Protein AF-A0A7S2NNX6-F1 (afdb_monomer_lite)

Sequence (137 aa):
VNVPSSHRTTGVSNTDVVVYVTTESSSSASYVAWAIACFIDDHNRPVAGQINFNLYNMGSSYSDDLIVALHELTHLLGFSSSFYSLYRDPATQKVYAQPTITATERGKSVMKLATPKLLATARYHYGCPSLNGLELE

Structure (mmCIF, N/CA/C/O backbone):
data_AF-A0A7S2NNX6-F1
#
_entry.id   AF-A0A7S2NNX6-F1
#
loop_
_atom_site.group_PDB
_atom_site.id
_atom_site.type_symbol
_atom_site.label_atom_id
_atom_site.label_alt_id
_atom_site.label_comp_id
_atom_site.label_asym_id
_atom_site.label_entity_id
_atom_site.label_seq_id
_atom_site.pdbx_PDB_ins_code
_atom_site.Cartn_x
_atom_site.Cartn_y
_atom_site.Cartn_z
_atom_site.occupancy
_atom_site.B_iso_or_equiv
_atom_site.auth_seq_id
_atom_site.auth_comp_id
_atom_site.auth_asym_id
_atom_site.auth_atom_id
_atom_site.pdbx_PDB_model_num
ATOM 1 N N . VAL A 1 1 ? 6.128 4.333 -18.010 1.00 87.38 1 VAL A N 1
ATOM 2 C CA . VAL A 1 1 ? 6.448 2.885 -17.953 1.00 87.38 1 VAL A CA 1
ATOM 3 C C . VAL A 1 1 ? 6.412 2.292 -19.348 1.00 87.38 1 VAL A C 1
ATOM 5 O O . VAL A 1 1 ? 5.434 2.505 -20.057 1.00 87.38 1 VAL A O 1
ATOM 8 N N . ASN A 1 2 ? 7.442 1.538 -19.732 1.00 92.81 2 ASN A N 1
ATOM 9 C CA . ASN A 1 2 ? 7.423 0.749 -20.964 1.00 92.81 2 ASN A CA 1
ATOM 10 C C . ASN A 1 2 ? 6.780 -0.611 -20.675 1.00 92.81 2 ASN A C 1
ATOM 12 O O . ASN A 1 2 ? 7.392 -1.469 -20.048 1.00 92.81 2 ASN A O 1
ATOM 16 N N . VAL A 1 3 ? 5.529 -0.783 -21.100 1.00 95.62 3 VAL A N 1
ATOM 17 C CA . VAL A 1 3 ? 4.769 -2.028 -20.907 1.00 95.62 3 VAL A CA 1
ATOM 18 C C . VAL A 1 3 ? 4.876 -2.883 -22.178 1.00 95.62 3 VAL A C 1
ATOM 20 O O . VAL A 1 3 ? 4.471 -2.384 -23.234 1.00 95.62 3 VAL A O 1
ATOM 23 N N . PRO A 1 4 ? 5.379 -4.134 -22.107 1.00 96.19 4 PRO A N 1
ATOM 24 C CA . PRO A 1 4 ? 5.457 -5.035 -23.257 1.00 96.19 4 PRO A CA 1
ATOM 25 C C . PRO A 1 4 ? 4.106 -5.223 -23.954 1.00 96.19 4 PRO A C 1
ATOM 27 O O . PRO A 1 4 ? 3.061 -5.262 -23.303 1.00 96.19 4 PRO A O 1
ATOM 30 N N . SER A 1 5 ? 4.120 -5.385 -25.280 1.00 96.75 5 SER A N 1
ATOM 31 C CA . SER A 1 5 ? 2.893 -5.596 -26.061 1.00 96.75 5 SER A CA 1
ATOM 32 C C . SER A 1 5 ? 2.120 -6.834 -25.601 1.00 96.75 5 SER A C 1
ATOM 34 O O . SER A 1 5 ? 0.903 -6.756 -25.468 1.00 96.75 5 SER A O 1
ATOM 36 N N . SER A 1 6 ? 2.813 -7.927 -25.263 1.00 96.75 6 SER A N 1
ATOM 37 C CA . SER A 1 6 ? 2.210 -9.158 -24.732 1.00 96.75 6 SER A CA 1
ATOM 38 C C . SER A 1 6 ? 1.410 -8.928 -23.449 1.00 96.75 6 SER A C 1
ATOM 40 O O . SER A 1 6 ? 0.330 -9.488 -23.303 1.00 96.75 6 SER A O 1
ATOM 42 N N . HIS A 1 7 ? 1.863 -8.047 -22.551 1.00 95.75 7 HIS A N 1
ATOM 43 C CA . HIS A 1 7 ? 1.135 -7.732 -21.315 1.00 95.75 7 HIS A CA 1
ATOM 44 C C . HIS A 1 7 ? -0.173 -6.974 -21.588 1.00 95.75 7 HIS A C 1
ATOM 46 O O . HIS A 1 7 ? -1.078 -7.006 -20.762 1.00 95.75 7 HIS A O 1
ATOM 52 N N . ARG A 1 8 ? -0.278 -6.293 -22.739 1.00 90.94 8 ARG A N 1
ATOM 53 C CA . ARG A 1 8 ? -1.481 -5.557 -23.167 1.00 90.94 8 ARG A CA 1
ATOM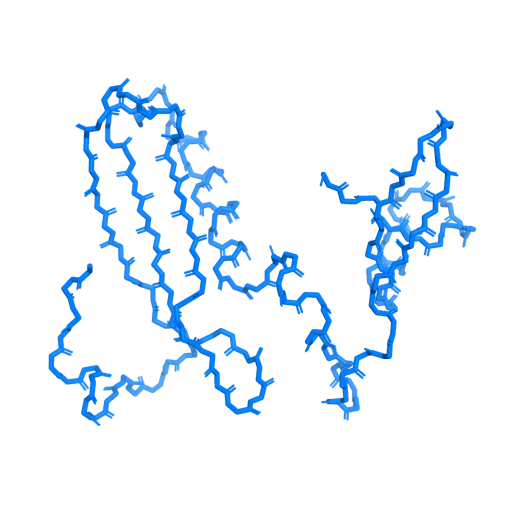 54 C C . ARG A 1 8 ? -2.439 -6.401 -24.006 1.00 90.94 8 ARG A C 1
ATOM 56 O O . ARG A 1 8 ? -3.579 -5.990 -24.186 1.00 90.94 8 ARG A O 1
ATOM 63 N N . THR A 1 9 ? -1.976 -7.519 -24.565 1.00 94.44 9 THR A N 1
ATOM 64 C CA . THR A 1 9 ? -2.768 -8.368 -25.465 1.00 94.44 9 THR A CA 1
ATOM 65 C C . THR A 1 9 ? -3.106 -9.709 -24.829 1.00 94.44 9 THR A C 1
ATOM 67 O O . THR A 1 9 ? -4.262 -9.959 -24.509 1.00 94.44 9 THR A O 1
ATOM 70 N N . THR A 1 10 ? -2.114 -10.576 -24.635 1.00 95.31 10 THR A N 1
ATOM 71 C CA . THR A 1 10 ? -2.300 -11.928 -24.089 1.00 95.31 10 THR A CA 1
ATOM 72 C C . THR A 1 10 ? -2.261 -11.965 -22.564 1.00 95.31 10 THR A C 1
ATOM 74 O O . THR A 1 10 ? -2.733 -12.927 -21.967 1.00 95.31 10 THR A O 1
ATOM 77 N N . GLY A 1 11 ? -1.692 -10.937 -21.932 1.00 93.56 11 GLY A N 1
ATOM 78 C CA . GLY A 1 11 ? -1.453 -10.890 -20.493 1.00 93.56 11 GLY A CA 1
ATOM 79 C C . GLY A 1 11 ? -0.251 -11.736 -20.060 1.00 93.56 11 GLY A C 1
ATOM 80 O O . GLY A 1 11 ? 0.544 -12.193 -20.886 1.00 93.56 11 GLY A O 1
ATOM 81 N N . VAL A 1 12 ? -0.1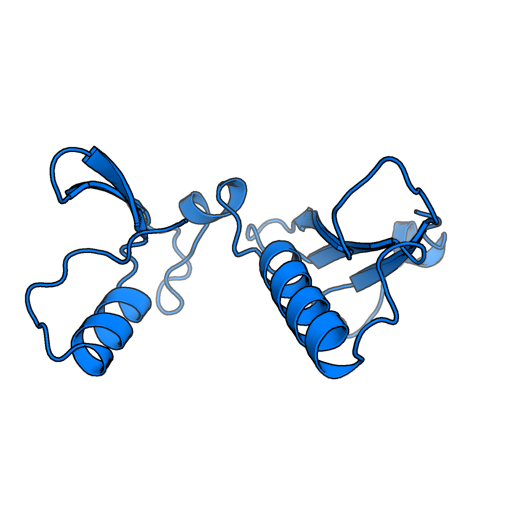16 -11.916 -18.743 1.00 96.19 12 VAL A N 1
ATOM 82 C CA . VAL A 1 12 ? 0.932 -12.726 -18.102 1.00 96.19 12 VAL A CA 1
ATOM 83 C C . VAL A 1 12 ? 0.264 -13.913 -17.406 1.00 96.19 12 VAL A C 1
ATOM 85 O O . VAL A 1 12 ? -0.564 -13.727 -16.519 1.00 96.19 12 VAL A O 1
ATOM 88 N N . SER A 1 13 ? 0.580 -15.140 -17.826 1.00 96.38 13 SER A N 1
ATOM 89 C CA . SER A 1 13 ? -0.019 -16.358 -17.259 1.00 96.38 13 SER A CA 1
ATOM 90 C C . SER A 1 13 ? 0.471 -16.634 -15.834 1.00 96.38 13 SER A C 1
ATOM 92 O O . SER A 1 13 ? 1.622 -16.338 -15.520 1.00 96.38 13 SER A O 1
ATOM 94 N N . ASN A 1 14 ? -0.356 -17.289 -15.008 1.00 96.69 14 ASN A N 1
ATOM 95 C CA . ASN A 1 14 ? -0.010 -17.712 -13.639 1.00 96.69 14 ASN A CA 1
ATOM 96 C C . ASN A 1 14 ? 0.540 -16.568 -12.767 1.00 96.69 14 ASN A C 1
ATOM 98 O O . ASN A 1 14 ? 1.537 -16.740 -12.071 1.00 96.69 14 ASN A O 1
ATOM 102 N N . THR A 1 15 ? -0.061 -15.381 -12.865 1.00 96.88 15 THR A N 1
ATOM 103 C CA . THR A 1 15 ? 0.411 -14.170 -12.186 1.00 96.88 15 THR A CA 1
ATOM 104 C C . THR A 1 15 ? -0.761 -13.436 -11.548 1.00 96.88 15 THR A C 1
ATOM 106 O O . THR A 1 15 ? -1.740 -13.148 -12.232 1.00 96.88 15 THR A O 1
ATOM 109 N N . ASP A 1 16 ? -0.641 -13.105 -10.261 1.00 96.44 16 ASP A N 1
ATOM 110 C CA . ASP A 1 16 ? -1.654 -12.331 -9.532 1.00 96.44 16 ASP A CA 1
ATOM 111 C C . ASP A 1 16 ? -1.445 -10.817 -9.677 1.00 96.44 16 ASP A C 1
ATOM 113 O O . ASP A 1 16 ? -2.406 -10.064 -9.823 1.00 96.44 16 ASP A O 1
ATOM 117 N N . VAL A 1 17 ? -0.183 -10.366 -9.654 1.00 97.56 17 VAL A N 1
ATOM 118 C CA . VAL A 1 17 ? 0.189 -8.947 -9.743 1.00 97.56 17 VAL A CA 1
ATOM 119 C C . VAL A 1 17 ? 1.434 -8.771 -10.608 1.00 97.56 17 VAL A C 1
ATOM 121 O O . VAL A 1 17 ? 2.459 -9.409 -10.375 1.00 97.56 17 VAL A O 1
ATOM 124 N N . VAL A 1 18 ? 1.374 -7.858 -11.579 1.00 98.06 18 VAL A N 1
ATOM 125 C CA . VAL A 1 18 ? 2.539 -7.426 -12.367 1.00 98.06 18 VAL A CA 1
ATOM 126 C C . VAL A 1 18 ? 3.081 -6.110 -11.812 1.00 98.06 18 VAL A C 1
ATOM 128 O O . VAL A 1 18 ? 2.406 -5.082 -11.857 1.00 98.06 18 VAL A O 1
ATOM 131 N N . VAL A 1 19 ? 4.324 -6.119 -11.330 1.00 98.25 19 VAL A N 1
ATOM 132 C CA . VAL A 1 19 ? 5.005 -4.915 -10.834 1.00 98.25 19 VAL A CA 1
ATOM 133 C C . VAL A 1 19 ? 5.981 -4.401 -11.888 1.00 98.25 19 VAL A C 1
ATOM 135 O O . VAL A 1 19 ? 6.966 -5.061 -12.218 1.00 98.25 19 VAL A O 1
ATOM 138 N N . TYR A 1 20 ? 5.725 -3.204 -12.410 1.00 98.25 20 TYR A N 1
ATOM 139 C CA . TYR A 1 20 ? 6.644 -2.510 -13.303 1.00 98.25 20 TYR A CA 1
ATOM 140 C C . TYR A 1 20 ? 7.627 -1.673 -12.495 1.00 98.25 20 TYR A C 1
ATOM 142 O O . TYR A 1 20 ? 7.242 -0.713 -11.828 1.00 98.25 20 TYR A O 1
ATOM 150 N N . VAL A 1 21 ? 8.907 -2.014 -12.590 1.00 97.88 21 VAL A N 1
ATOM 151 C CA . VAL A 1 21 ? 9.978 -1.270 -11.929 1.00 97.88 21 VAL A CA 1
ATOM 152 C C . VAL A 1 21 ? 10.508 -0.203 -12.877 1.00 97.88 21 VAL A C 1
ATOM 154 O O . VAL A 1 21 ? 10.772 -0.458 -14.052 1.00 97.88 21 VAL A O 1
ATOM 157 N N . THR A 1 22 ? 10.661 1.008 -12.363 1.00 97.75 22 THR A N 1
ATOM 158 C CA . THR A 1 22 ? 11.267 2.131 -13.078 1.00 97.75 22 THR A CA 1
ATOM 159 C C . THR A 1 22 ? 12.254 2.844 -12.175 1.00 97.75 22 THR A C 1
ATOM 161 O O . THR A 1 22 ? 12.206 2.698 -10.956 1.00 97.75 22 THR A O 1
ATOM 164 N N . THR A 1 23 ? 13.140 3.622 -12.776 1.00 96.62 23 THR A N 1
ATOM 165 C CA . THR A 1 23 ? 14.081 4.456 -12.043 1.00 96.62 23 THR A CA 1
ATOM 166 C C . THR A 1 23 ? 14.055 5.869 -12.593 1.00 96.62 23 THR A C 1
ATOM 168 O O . THR A 1 23 ? 13.726 6.102 -13.759 1.00 96.62 23 THR A O 1
ATOM 171 N N . GLU A 1 24 ? 14.411 6.812 -11.743 1.00 96.06 24 GLU A N 1
ATOM 172 C CA . GLU A 1 24 ? 14.786 8.165 -12.117 1.00 96.06 24 GLU A CA 1
ATOM 173 C C . GLU A 1 24 ? 15.990 8.604 -11.280 1.00 96.06 24 GLU A C 1
ATOM 175 O O . GLU A 1 24 ? 16.438 7.883 -10.393 1.00 96.06 24 GLU A O 1
ATOM 180 N N . SER A 1 25 ? 16.548 9.772 -11.573 1.00 96.31 25 SER A N 1
ATOM 181 C CA . SER A 1 25 ? 17.644 10.342 -10.790 1.00 96.31 25 SER A CA 1
ATOM 182 C C . SER A 1 25 ? 17.444 11.845 -10.712 1.00 96.31 25 SER A C 1
ATOM 184 O O . SER A 1 25 ? 18.000 12.595 -11.515 1.00 96.31 25 SER A O 1
ATOM 186 N N . SER A 1 26 ? 16.599 12.274 -9.777 1.00 95.00 26 SER A N 1
ATOM 187 C CA . SER A 1 26 ? 16.227 13.676 -9.608 1.00 95.00 26 SER A CA 1
ATOM 188 C C . SER A 1 26 ? 16.618 14.182 -8.227 1.00 95.00 26 SER A C 1
ATOM 190 O O . SER A 1 26 ? 16.133 13.681 -7.216 1.00 95.00 26 SER A O 1
ATOM 192 N N . SER A 1 27 ? 17.439 15.229 -8.185 1.00 94.94 27 SER A N 1
ATOM 193 C CA . SER A 1 27 ? 17.789 15.921 -6.942 1.00 94.94 27 SER A CA 1
ATOM 194 C C . SER A 1 27 ? 16.689 16.851 -6.426 1.00 94.94 27 SER A C 1
ATOM 196 O O . SER A 1 27 ? 16.790 17.350 -5.308 1.00 94.94 27 SER A O 1
ATOM 198 N N . SER A 1 28 ? 15.641 17.107 -7.219 1.00 94.81 28 SER A N 1
ATOM 199 C CA . SER A 1 28 ? 14.530 17.977 -6.817 1.00 94.81 28 SER A CA 1
ATOM 200 C C . SER A 1 28 ? 13.456 17.252 -6.004 1.00 94.81 28 SER A C 1
ATOM 202 O O . SER A 1 28 ? 12.614 17.906 -5.394 1.00 94.81 28 SER A O 1
ATOM 204 N N . ALA A 1 29 ? 13.445 15.920 -6.025 1.00 93.19 29 ALA A N 1
ATOM 205 C CA . ALA A 1 29 ? 12.538 15.094 -5.240 1.00 93.19 29 ALA A CA 1
ATOM 206 C C . ALA A 1 29 ? 13.256 14.577 -3.989 1.00 93.19 29 ALA A C 1
ATOM 208 O O . ALA A 1 29 ? 14.427 14.220 -4.062 1.00 93.19 29 ALA A O 1
ATOM 209 N N . SER A 1 30 ? 12.553 14.501 -2.857 1.00 92.94 30 SER A N 1
ATOM 210 C CA . SER A 1 30 ? 13.103 14.004 -1.586 1.00 92.94 30 SER A CA 1
ATOM 211 C C . SER A 1 30 ? 12.772 12.539 -1.290 1.00 92.94 30 SER A C 1
ATOM 213 O O . SER A 1 30 ? 13.296 11.988 -0.327 1.00 92.94 30 SER A O 1
ATOM 215 N N . TYR A 1 31 ? 11.896 11.901 -2.073 1.00 94.12 31 TYR A N 1
ATOM 216 C CA . TYR A 1 31 ? 11.553 10.492 -1.876 1.00 94.12 31 TYR A CA 1
ATOM 217 C C . TYR A 1 31 ? 12.655 9.566 -2.397 1.00 94.12 31 TYR A C 1
ATOM 219 O O . TYR A 1 31 ? 13.335 9.871 -3.380 1.00 94.12 31 TYR A O 1
ATOM 227 N N . VAL A 1 32 ? 12.785 8.407 -1.756 1.00 96.19 32 VAL A N 1
ATOM 228 C CA . VAL A 1 32 ? 13.631 7.294 -2.215 1.00 96.19 32 VAL A CA 1
ATOM 229 C C . VAL A 1 32 ? 12.889 6.460 -3.260 1.00 96.19 32 VAL A C 1
ATOM 231 O O . VAL A 1 32 ? 13.459 6.096 -4.287 1.00 96.19 32 VAL A O 1
ATOM 234 N N . ALA A 1 33 ? 11.599 6.210 -3.040 1.00 97.19 33 ALA A N 1
ATOM 235 C CA . ALA A 1 33 ? 10.733 5.518 -3.979 1.00 97.19 33 ALA A CA 1
ATOM 236 C C . ALA A 1 33 ? 9.283 5.991 -3.837 1.00 97.19 33 ALA A C 1
ATOM 238 O O . ALA A 1 33 ? 8.929 6.637 -2.854 1.00 97.19 33 ALA A O 1
ATOM 239 N N . TRP A 1 34 ? 8.460 5.648 -4.821 1.00 97.19 34 TRP A N 1
ATOM 240 C CA . TRP A 1 34 ? 7.003 5.675 -4.720 1.00 97.19 34 TRP A CA 1
ATOM 241 C C . TRP A 1 34 ? 6.426 4.471 -5.454 1.00 97.19 34 TRP A C 1
ATOM 243 O O . TRP A 1 34 ? 7.009 4.003 -6.440 1.00 97.19 34 TRP A O 1
ATOM 253 N N . ALA A 1 35 ? 5.262 3.983 -5.030 1.00 97.88 35 ALA A N 1
ATOM 254 C CA . ALA A 1 35 ? 4.527 3.007 -5.823 1.00 97.88 35 ALA A CA 1
ATOM 255 C C . ALA A 1 35 ? 3.013 3.210 -5.813 1.00 97.88 35 ALA A C 1
ATOM 257 O O . ALA A 1 35 ? 2.421 3.784 -4.903 1.00 97.88 35 ALA A O 1
ATOM 258 N N . ILE A 1 36 ? 2.378 2.724 -6.877 1.00 97.25 36 ILE A N 1
ATOM 259 C CA . ILE A 1 36 ? 0.942 2.872 -7.092 1.00 97.25 36 ILE A CA 1
ATOM 260 C C . ILE A 1 36 ? 0.372 1.657 -7.821 1.00 97.25 36 ILE A C 1
ATOM 262 O O . ILE A 1 36 ? 1.008 1.081 -8.708 1.00 97.25 36 ILE A O 1
ATOM 266 N N . ALA A 1 37 ? -0.862 1.293 -7.480 1.00 97.81 37 ALA A N 1
ATOM 267 C CA . ALA A 1 37 ? -1.673 0.403 -8.299 1.00 97.81 37 ALA A CA 1
ATOM 268 C C . ALA A 1 37 ? -2.099 1.130 -9.587 1.00 97.81 37 ALA A C 1
ATOM 270 O O . ALA A 1 37 ? -2.703 2.199 -9.539 1.00 97.81 37 ALA A O 1
ATOM 271 N N . CYS A 1 38 ? -1.804 0.548 -10.746 1.00 95.62 38 CYS A N 1
ATOM 272 C CA . CYS A 1 38 ? -2.128 1.123 -12.054 1.00 95.62 38 CYS A CA 1
ATOM 273 C C . CYS A 1 38 ? -3.346 0.464 -12.706 1.00 95.62 38 CYS A C 1
ATOM 275 O O . CYS A 1 38 ? -4.004 1.084 -13.538 1.00 95.62 38 CYS A O 1
ATOM 277 N N . PHE A 1 39 ? -3.621 -0.798 -12.374 1.00 95.31 39 PHE A N 1
ATOM 278 C CA . PHE A 1 39 ? -4.736 -1.550 -12.930 1.00 95.31 39 PHE A CA 1
ATOM 279 C C . PHE A 1 39 ? -5.376 -2.410 -11.847 1.00 95.31 39 PHE A C 1
ATOM 281 O O . PHE A 1 39 ? -4.681 -3.104 -11.097 1.00 95.31 39 PHE A O 1
ATOM 288 N N . ILE A 1 40 ? -6.701 -2.349 -11.787 1.00 95.94 40 ILE A N 1
ATOM 289 C CA . ILE A 1 40 ? -7.533 -3.116 -10.866 1.00 95.94 40 ILE A CA 1
ATOM 290 C C . ILE A 1 40 ? -8.443 -4.033 -11.673 1.00 95.94 40 ILE A C 1
ATOM 292 O O . ILE A 1 40 ? -8.865 -3.672 -12.772 1.00 95.94 40 ILE A O 1
ATOM 296 N N . ASP A 1 41 ? -8.727 -5.215 -11.142 1.00 94.56 41 ASP A N 1
ATOM 297 C CA . ASP A 1 41 ? -9.688 -6.124 -11.758 1.00 94.56 41 ASP A CA 1
ATOM 298 C C . ASP A 1 41 ? -11.144 -5.779 -11.392 1.00 94.56 41 ASP A C 1
ATOM 300 O O . ASP A 1 41 ? -11.440 -4.850 -10.636 1.00 94.56 41 ASP A O 1
ATOM 304 N N . ASP A 1 42 ? -12.071 -6.569 -11.925 1.00 93.94 42 ASP A N 1
ATOM 305 C CA . ASP A 1 42 ? -13.512 -6.516 -11.657 1.00 93.94 42 ASP A CA 1
ATOM 306 C C . ASP A 1 42 ? -13.890 -6.833 -10.195 1.00 93.94 42 ASP A C 1
ATOM 308 O O . ASP A 1 42 ? -15.017 -6.578 -9.763 1.00 93.94 42 ASP A O 1
ATOM 312 N N . HIS A 1 43 ? -12.939 -7.326 -9.402 1.00 92.38 43 HIS A N 1
ATOM 313 C CA . HIS A 1 43 ? -13.081 -7.599 -7.978 1.00 92.38 43 HIS A CA 1
ATOM 314 C C . HIS A 1 43 ? -12.421 -6.523 -7.098 1.00 92.38 43 HIS A C 1
ATOM 316 O O . HIS A 1 43 ? -12.411 -6.673 -5.872 1.00 92.38 43 HIS A O 1
ATOM 322 N N . ASN A 1 44 ? -11.980 -5.396 -7.671 1.00 94.31 44 ASN A N 1
ATOM 323 C CA . ASN A 1 44 ? -11.267 -4.299 -7.001 1.00 94.31 44 ASN A CA 1
ATOM 324 C C . ASN A 1 44 ? -9.889 -4.687 -6.437 1.00 94.31 44 ASN A C 1
ATOM 326 O O . ASN A 1 44 ? -9.422 -4.084 -5.468 1.00 94.31 44 ASN A O 1
ATOM 330 N N . ARG A 1 45 ? -9.236 -5.700 -7.006 1.00 95.12 45 ARG A N 1
ATOM 331 C CA . ARG A 1 45 ? -7.893 -6.122 -6.596 1.00 95.12 45 ARG A CA 1
ATOM 332 C C . ARG A 1 45 ? -6.859 -5.449 -7.497 1.00 95.12 45 ARG A C 1
ATOM 334 O O . ARG A 1 45 ? -7.023 -5.499 -8.716 1.00 95.12 45 ARG A O 1
ATOM 341 N N . PRO A 1 46 ? -5.794 -4.838 -6.952 1.00 97.50 46 PRO A N 1
ATOM 342 C CA . PRO A 1 46 ? -4.644 -4.444 -7.758 1.00 97.50 46 PRO A CA 1
ATOM 343 C C . PRO A 1 46 ? -4.046 -5.667 -8.457 1.00 97.50 46 PRO A C 1
ATOM 345 O O . PRO A 1 46 ? -3.683 -6.633 -7.793 1.00 97.50 46 PRO A O 1
ATOM 348 N N . VAL A 1 47 ? -3.938 -5.619 -9.784 1.00 97.31 47 VAL A N 1
ATOM 349 C CA . VAL A 1 47 ? -3.327 -6.694 -10.598 1.00 97.31 47 VAL A CA 1
ATOM 350 C C . VAL A 1 47 ? -2.151 -6.197 -11.436 1.00 97.31 47 VAL A C 1
ATOM 352 O O . VAL A 1 47 ? -1.375 -6.984 -11.975 1.00 97.31 47 VAL A O 1
ATOM 355 N N . ALA A 1 48 ? -1.966 -4.881 -11.530 1.00 97.56 48 ALA A N 1
ATOM 356 C CA . ALA A 1 48 ? -0.722 -4.307 -12.012 1.00 97.56 48 ALA A CA 1
ATOM 357 C C . ALA A 1 48 ? -0.440 -2.968 -11.340 1.00 97.56 48 ALA A C 1
ATOM 359 O O . ALA A 1 48 ? -1.356 -2.192 -11.063 1.00 97.56 48 ALA A O 1
ATOM 360 N N . GLY A 1 49 ? 0.835 -2.664 -11.139 1.00 97.62 49 GLY A N 1
ATOM 361 C CA . GLY A 1 49 ? 1.264 -1.395 -10.572 1.00 97.62 49 GLY A CA 1
ATOM 362 C C . GLY A 1 49 ? 2.687 -1.036 -10.953 1.00 97.62 49 GLY A C 1
ATOM 363 O O . GLY A 1 49 ? 3.398 -1.821 -11.580 1.00 97.62 49 GLY A O 1
ATOM 364 N N . GLN A 1 50 ? 3.092 0.167 -10.578 1.00 98.12 50 GLN A N 1
ATOM 365 C CA . GLN A 1 50 ? 4.435 0.673 -10.803 1.00 98.12 50 GLN A CA 1
ATOM 366 C C . GLN A 1 50 ? 5.088 0.985 -9.468 1.00 98.12 50 GLN A C 1
ATOM 368 O O . GLN A 1 50 ? 4.464 1.623 -8.626 1.00 98.12 50 GLN A O 1
ATOM 373 N N . ILE A 1 51 ? 6.352 0.600 -9.330 1.00 98.31 51 ILE A N 1
ATOM 374 C CA . ILE A 1 51 ? 7.271 1.174 -8.351 1.00 98.31 51 ILE A CA 1
ATOM 375 C C . ILE A 1 51 ? 8.354 1.953 -9.100 1.00 98.31 51 ILE A C 1
ATOM 377 O O . ILE A 1 51 ? 8.886 1.503 -10.123 1.00 98.31 51 ILE A O 1
ATOM 381 N N . ASN A 1 52 ? 8.650 3.155 -8.628 1.00 97.94 52 ASN A N 1
ATOM 382 C CA . ASN A 1 52 ? 9.726 3.983 -9.140 1.00 97.94 52 ASN A CA 1
ATOM 383 C C . ASN A 1 52 ? 10.734 4.262 -8.033 1.00 97.94 52 ASN A C 1
ATOM 385 O O . ASN A 1 52 ? 10.347 4.571 -6.911 1.00 97.94 52 ASN A O 1
ATOM 389 N N . PHE A 1 53 ? 12.011 4.162 -8.379 1.00 97.56 53 PHE A N 1
ATOM 390 C CA . PHE A 1 53 ? 13.124 4.432 -7.485 1.00 97.56 53 PHE A CA 1
ATOM 391 C C . PHE A 1 53 ? 13.888 5.675 -7.931 1.00 97.56 53 PHE A C 1
ATOM 393 O O . PHE A 1 53 ? 14.349 5.743 -9.074 1.00 97.56 53 PHE A O 1
ATOM 400 N N . ASN A 1 54 ? 14.088 6.623 -7.019 1.00 97.25 54 ASN A N 1
ATOM 401 C CA . ASN A 1 54 ? 14.946 7.772 -7.252 1.00 97.25 54 ASN A CA 1
ATOM 402 C C . ASN A 1 54 ? 16.383 7.446 -6.836 1.00 97.25 54 ASN A C 1
ATOM 404 O O . ASN A 1 54 ? 16.756 7.540 -5.667 1.00 97.25 54 ASN A O 1
ATOM 408 N N . LEU A 1 55 ? 17.210 7.114 -7.825 1.00 95.88 55 LEU A N 1
ATOM 409 C CA . LEU A 1 55 ? 18.603 6.718 -7.640 1.00 95.88 55 LEU A CA 1
ATOM 410 C C . LEU A 1 55 ? 19.471 7.822 -7.020 1.00 95.88 55 LEU A C 1
ATOM 412 O O . LEU A 1 55 ? 20.525 7.509 -6.480 1.00 95.88 55 LEU A O 1
ATOM 416 N N . TYR A 1 56 ? 19.042 9.089 -7.079 1.00 96.19 56 TYR A N 1
ATOM 417 C CA . TYR A 1 56 ? 19.747 10.189 -6.416 1.00 96.19 56 TYR A CA 1
ATOM 418 C C . TYR A 1 56 ? 19.656 10.095 -4.883 1.00 96.19 56 TYR A C 1
ATOM 420 O O . TYR A 1 56 ? 20.610 10.450 -4.197 1.00 96.19 56 TYR A O 1
ATOM 428 N N . ASN A 1 57 ? 18.527 9.612 -4.351 1.00 95.06 57 ASN A N 1
ATOM 429 C CA . ASN A 1 57 ? 18.284 9.500 -2.907 1.00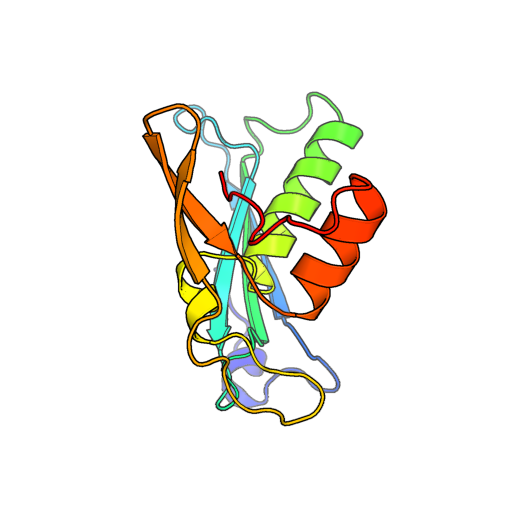 95.06 57 ASN A CA 1
ATOM 430 C C . ASN A 1 57 ? 18.541 8.089 -2.350 1.00 95.06 57 ASN A C 1
ATOM 432 O O . ASN A 1 57 ? 18.559 7.917 -1.134 1.00 95.06 57 ASN A O 1
ATOM 436 N N . MET A 1 58 ? 18.721 7.090 -3.219 1.00 92.00 58 MET A N 1
ATOM 437 C CA . MET A 1 58 ? 19.084 5.722 -2.836 1.00 92.00 58 MET A CA 1
ATOM 438 C C . MET A 1 58 ? 20.574 5.580 -2.506 1.00 92.00 58 MET A C 1
ATOM 440 O O . MET A 1 58 ? 21.409 6.383 -2.922 1.00 92.00 58 MET A O 1
ATOM 444 N N . GLY A 1 59 ? 20.929 4.489 -1.828 1.00 86.81 59 GLY A N 1
ATOM 445 C CA . GLY A 1 59 ? 22.318 4.067 -1.641 1.00 86.81 59 GLY A CA 1
ATOM 446 C C . GLY A 1 59 ? 22.969 4.555 -0.349 1.00 86.81 59 GLY A C 1
ATOM 447 O O . GLY A 1 59 ? 24.145 4.269 -0.123 1.00 86.81 59 GLY A O 1
ATOM 448 N N . SER A 1 60 ? 22.222 5.238 0.521 1.00 85.12 60 SER A N 1
ATOM 449 C CA . SER A 1 60 ? 22.670 5.568 1.879 1.00 85.12 60 SER A CA 1
ATOM 450 C C . SER A 1 60 ? 22.775 4.316 2.762 1.00 85.12 60 SER A C 1
ATOM 452 O O . SER A 1 60 ? 23.716 4.188 3.545 1.00 85.12 60 SER A O 1
ATOM 454 N N . SER A 1 61 ? 21.842 3.370 2.607 1.00 94.88 61 SER A N 1
ATOM 455 C CA . SER A 1 61 ? 21.788 2.097 3.328 1.00 94.88 61 SER A CA 1
ATOM 456 C C . SER A 1 61 ? 20.868 1.120 2.597 1.00 94.88 61 SER A C 1
ATOM 458 O O . SER A 1 61 ? 19.699 1.417 2.363 1.00 94.88 61 SER A O 1
ATOM 460 N N . TYR A 1 62 ? 21.365 -0.085 2.291 1.00 93.94 62 TYR A N 1
ATOM 461 C CA . TYR A 1 62 ? 20.546 -1.133 1.666 1.00 93.94 62 TYR A CA 1
ATOM 462 C C . TYR A 1 62 ? 19.314 -1.487 2.510 1.00 93.94 62 TYR A C 1
ATOM 464 O O . TYR A 1 62 ? 18.237 -1.716 1.969 1.00 93.94 62 TYR A O 1
ATOM 472 N N . SER A 1 63 ? 19.469 -1.539 3.836 1.00 96.50 63 SER A N 1
ATOM 473 C CA . SER A 1 63 ? 18.374 -1.883 4.746 1.00 96.50 63 SER A CA 1
ATOM 474 C C . SER A 1 63 ? 17.269 -0.830 4.723 1.00 96.50 63 SER A C 1
ATOM 476 O O . SER A 1 63 ? 16.093 -1.189 4.742 1.00 96.50 63 SER A O 1
ATOM 478 N N . ASP A 1 64 ? 17.640 0.448 4.639 1.00 95.00 64 ASP A N 1
ATOM 479 C CA . ASP A 1 64 ? 16.677 1.550 4.618 1.00 95.00 64 ASP A CA 1
ATOM 480 C C . ASP A 1 64 ? 15.953 1.593 3.267 1.00 95.00 64 ASP A C 1
ATOM 482 O O . ASP A 1 64 ? 14.722 1.622 3.229 1.00 95.00 64 ASP A O 1
ATOM 486 N N . ASP A 1 65 ? 16.697 1.466 2.162 1.00 95.19 65 ASP A N 1
ATOM 487 C CA . ASP A 1 65 ? 16.137 1.374 0.810 1.00 95.19 65 ASP A CA 1
ATOM 488 C C . ASP A 1 65 ? 15.174 0.179 0.672 1.00 95.19 65 ASP A C 1
ATOM 490 O O . ASP A 1 65 ? 14.110 0.295 0.058 1.00 95.19 65 ASP A O 1
ATOM 494 N N . LEU A 1 66 ? 15.508 -0.971 1.274 1.00 95.88 66 LEU A N 1
ATOM 495 C CA . LEU A 1 66 ? 14.652 -2.158 1.283 1.00 95.88 66 LEU A CA 1
ATOM 496 C C . LEU A 1 66 ? 13.352 -1.922 2.063 1.00 95.88 66 LEU A C 1
ATOM 498 O O . LEU A 1 66 ? 12.283 -2.315 1.595 1.00 95.88 66 LEU A O 1
ATOM 502 N N . ILE A 1 67 ? 13.423 -1.290 3.238 1.00 96.50 67 ILE A N 1
ATOM 503 C CA . ILE A 1 67 ? 12.233 -0.971 4.040 1.00 96.50 67 ILE A CA 1
ATOM 504 C C . ILE A 1 67 ? 11.318 -0.012 3.275 1.00 96.50 67 ILE A C 1
ATOM 506 O O . ILE A 1 67 ? 10.108 -0.245 3.232 1.00 96.50 67 ILE A O 1
ATOM 510 N N . VAL A 1 68 ? 11.877 1.011 2.620 1.00 96.19 68 VAL A N 1
ATOM 511 C CA . VAL A 1 68 ? 11.091 1.926 1.781 1.00 96.19 68 VAL A CA 1
ATOM 512 C C . VAL A 1 68 ? 10.468 1.180 0.601 1.00 96.19 68 VAL A C 1
ATOM 514 O O . VAL A 1 68 ? 9.273 1.316 0.361 1.00 96.19 68 VAL A O 1
ATOM 517 N N . ALA A 1 69 ? 11.215 0.323 -0.099 1.00 96.62 69 ALA A N 1
ATOM 518 C CA . ALA A 1 69 ? 10.662 -0.466 -1.200 1.00 96.62 69 ALA A CA 1
ATOM 519 C C . ALA A 1 69 ? 9.468 -1.334 -0.758 1.00 96.62 69 ALA A C 1
ATOM 521 O O . ALA A 1 69 ? 8.463 -1.412 -1.463 1.00 96.62 69 ALA A O 1
ATOM 522 N N . LEU A 1 70 ? 9.558 -1.970 0.416 1.00 97.38 70 LEU A N 1
ATOM 523 C CA . LEU A 1 70 ? 8.469 -2.766 0.991 1.00 97.38 70 LEU A CA 1
ATOM 524 C C . LEU A 1 70 ? 7.262 -1.903 1.386 1.00 97.38 70 LEU A C 1
ATOM 526 O O . LEU A 1 70 ? 6.120 -2.313 1.159 1.00 97.38 70 LEU A O 1
ATOM 530 N N . HIS A 1 71 ? 7.503 -0.717 1.947 1.00 96.62 71 HIS A N 1
ATOM 531 C CA . HIS A 1 71 ? 6.459 0.262 2.250 1.00 96.62 71 HIS A CA 1
ATOM 532 C C . HIS A 1 71 ? 5.699 0.660 0.978 1.00 96.62 71 HIS A C 1
ATOM 534 O O . HIS A 1 71 ? 4.481 0.502 0.905 1.00 96.62 71 HIS A O 1
ATOM 540 N N . GLU A 1 72 ? 6.421 1.053 -0.070 1.00 97.69 72 GLU A N 1
ATOM 541 C CA . GLU A 1 72 ? 5.817 1.454 -1.339 1.00 97.69 72 GLU A CA 1
ATOM 542 C C . GLU A 1 72 ? 5.071 0.294 -2.010 1.00 97.69 72 GLU A C 1
ATOM 544 O O . GLU A 1 72 ? 3.917 0.433 -2.419 1.00 97.69 72 GLU A O 1
ATOM 549 N N . LEU A 1 73 ? 5.654 -0.909 -2.050 1.00 97.75 73 LEU A N 1
ATOM 550 C CA . LEU A 1 73 ? 4.949 -2.088 -2.566 1.00 97.75 73 LEU A CA 1
ATOM 551 C C . LEU A 1 73 ? 3.645 -2.368 -1.807 1.00 97.75 73 LEU A C 1
ATOM 553 O O . LEU A 1 73 ? 2.683 -2.841 -2.408 1.00 97.75 73 LEU A O 1
ATOM 557 N N . THR A 1 74 ? 3.567 -2.036 -0.519 1.00 97.19 74 THR A N 1
ATOM 558 C CA . THR A 1 74 ? 2.332 -2.181 0.263 1.00 97.19 74 THR A CA 1
ATOM 559 C C . THR A 1 74 ? 1.235 -1.232 -0.240 1.00 97.19 74 THR A C 1
ATOM 561 O O . THR A 1 74 ? 0.081 -1.652 -0.369 1.00 97.19 74 THR A O 1
ATOM 564 N N . HIS A 1 75 ? 1.582 -0.000 -0.636 1.00 96.81 75 HIS A N 1
ATOM 565 C CA . HIS A 1 75 ? 0.655 0.906 -1.326 1.00 96.81 75 HIS A CA 1
ATOM 566 C C . HIS A 1 75 ? 0.192 0.346 -2.676 1.00 96.81 75 HIS A C 1
ATOM 568 O O . HIS A 1 75 ? -1.006 0.359 -2.970 1.00 96.81 75 HIS A O 1
ATOM 574 N N . LEU A 1 76 ? 1.114 -0.206 -3.473 1.00 97.75 76 LEU A N 1
ATOM 575 C CA . LEU A 1 76 ? 0.800 -0.845 -4.758 1.00 97.75 76 LEU A CA 1
ATOM 576 C C . LEU A 1 76 ? -0.168 -2.022 -4.602 1.00 97.75 76 LEU A C 1
ATOM 578 O O . LEU A 1 76 ? -1.062 -2.196 -5.428 1.00 97.75 76 LEU A O 1
ATOM 582 N N . LEU A 1 77 ? -0.019 -2.809 -3.536 1.00 97.44 77 LEU A N 1
ATOM 583 C CA . LEU A 1 77 ? -0.886 -3.948 -3.222 1.00 97.44 77 LEU A CA 1
ATOM 584 C C . LEU A 1 77 ? -2.250 -3.541 -2.639 1.00 97.44 77 LEU A C 1
ATOM 586 O O . LEU A 1 77 ? -3.068 -4.406 -2.327 1.00 97.44 77 LEU A O 1
ATOM 590 N N . GLY A 1 78 ? -2.533 -2.241 -2.536 1.00 95.44 78 GLY A N 1
ATOM 591 C CA . GLY A 1 78 ? -3.852 -1.722 -2.186 1.00 95.44 78 GLY A CA 1
ATOM 592 C C . GLY A 1 78 ? -3.959 -1.164 -0.772 1.00 95.44 78 GLY A C 1
ATOM 593 O O . GLY A 1 78 ? -5.051 -0.755 -0.385 1.00 95.44 78 GLY A O 1
ATOM 594 N N . PHE A 1 79 ? -2.866 -1.075 -0.004 1.00 95.00 79 PHE A N 1
ATOM 595 C CA . PHE A 1 79 ? -2.865 -0.312 1.246 1.00 95.00 79 PHE A CA 1
ATOM 596 C C . PHE A 1 79 ? -2.782 1.186 0.949 1.00 95.00 79 PHE A C 1
ATOM 598 O O . PHE A 1 79 ? -1.763 1.824 1.162 1.00 95.00 79 PHE A O 1
ATOM 605 N N . SER A 1 80 ? -3.838 1.759 0.385 1.00 93.25 80 SER A N 1
ATOM 606 C CA . SER A 1 80 ? -3.901 3.177 0.036 1.00 93.25 80 SER A CA 1
ATOM 607 C C . SER A 1 80 ? -5.301 3.716 0.294 1.00 93.25 80 SER A C 1
ATOM 609 O O . SER A 1 80 ? -6.290 2.982 0.225 1.00 93.25 80 SER A O 1
ATOM 611 N N . SER A 1 81 ? -5.401 5.010 0.589 1.00 91.88 81 SER A N 1
ATOM 612 C CA . SER A 1 81 ? -6.665 5.661 0.949 1.00 91.88 81 SER A CA 1
ATOM 613 C C . SER A 1 81 ? -7.749 5.523 -0.118 1.00 91.88 81 SER A C 1
ATOM 615 O O . SER A 1 81 ? -8.926 5.395 0.220 1.00 91.88 81 SER A O 1
ATOM 617 N N . SER A 1 82 ? -7.361 5.451 -1.392 1.00 92.38 82 SER A N 1
ATOM 618 C CA . SER A 1 82 ? -8.266 5.206 -2.519 1.00 92.38 82 SER A CA 1
ATOM 619 C C . SER A 1 82 ? -8.854 3.790 -2.554 1.00 92.38 82 SER A C 1
ATOM 621 O O . SER A 1 82 ? -9.861 3.572 -3.224 1.00 92.38 82 SER A O 1
ATOM 623 N N . PHE A 1 83 ? -8.267 2.839 -1.823 1.00 95.44 83 PHE A N 1
ATOM 624 C CA . PHE A 1 83 ? -8.664 1.431 -1.810 1.00 95.44 83 PHE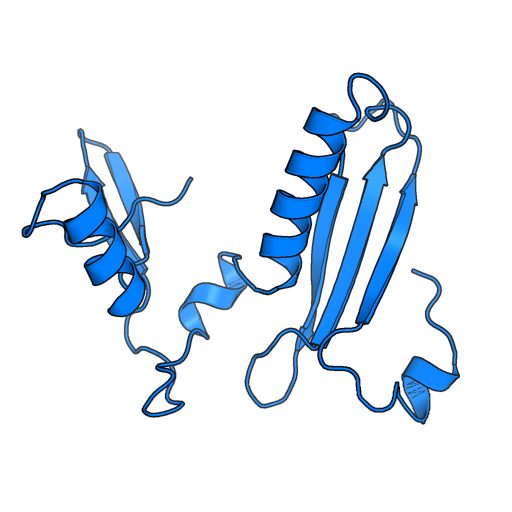 A CA 1
ATOM 625 C C . PHE A 1 83 ? -9.418 1.005 -0.554 1.00 95.44 83 PHE A C 1
ATOM 627 O O . PHE A 1 83 ? -10.091 -0.023 -0.587 1.00 95.44 83 PHE A O 1
ATOM 634 N N . TYR A 1 84 ? -9.360 1.762 0.545 1.00 95.06 84 TYR A N 1
ATOM 635 C CA . TYR A 1 84 ? -9.976 1.327 1.805 1.00 95.06 84 TYR A CA 1
ATOM 636 C C . TYR A 1 84 ? -11.472 1.041 1.662 1.00 95.06 84 TYR A C 1
ATOM 638 O O . TYR A 1 84 ? -11.944 0.027 2.170 1.00 95.06 84 TYR A O 1
ATOM 646 N N . SER A 1 85 ? -12.205 1.875 0.918 1.00 95.31 85 SER A N 1
ATOM 647 C CA . SER A 1 85 ? -13.635 1.680 0.631 1.00 95.31 85 SER A CA 1
ATOM 648 C C . SER A 1 85 ? -13.933 0.455 -0.236 1.00 95.31 85 SER A C 1
ATOM 650 O O . SER A 1 85 ? -15.090 0.066 -0.342 1.00 95.31 85 SER A O 1
ATOM 652 N N . LEU A 1 86 ? -12.916 -0.157 -0.845 1.00 95.88 86 LEU A N 1
ATOM 653 C CA . LEU A 1 86 ? -13.022 -1.341 -1.696 1.00 95.88 86 LEU A CA 1
ATOM 654 C C . LEU A 1 86 ? -12.651 -2.632 -0.956 1.00 95.88 86 LEU A C 1
ATOM 656 O O . LEU A 1 86 ? -12.792 -3.718 -1.520 1.00 95.88 86 LEU A O 1
ATOM 660 N N . TYR A 1 87 ? -12.190 -2.538 0.296 1.00 95.94 87 TYR A N 1
ATOM 661 C CA . TYR A 1 87 ? -11.793 -3.697 1.088 1.00 95.94 87 TYR A CA 1
ATOM 662 C C . TYR A 1 87 ? -12.955 -4.660 1.295 1.00 95.94 87 TYR A C 1
ATOM 664 O O . TYR A 1 87 ? -14.080 -4.256 1.596 1.00 95.94 87 TYR A O 1
ATOM 672 N N . ARG A 1 88 ? -12.654 -5.954 1.177 1.00 94.88 88 ARG A N 1
ATOM 673 C CA . ARG A 1 88 ? -13.636 -7.033 1.259 1.00 94.88 88 ARG A CA 1
ATOM 674 C C . ARG A 1 88 ? -13.448 -7.874 2.505 1.00 94.88 88 ARG A C 1
ATOM 676 O O . ARG A 1 88 ? -12.333 -8.089 2.984 1.00 94.88 88 ARG A O 1
ATOM 683 N N . ASP A 1 89 ? -14.560 -8.390 2.997 1.00 94.00 89 ASP A N 1
ATOM 684 C CA . ASP A 1 89 ? -14.560 -9.470 3.966 1.00 94.00 89 ASP A CA 1
ATOM 685 C C . ASP A 1 89 ? -14.113 -10.770 3.274 1.00 94.00 89 ASP A C 1
ATOM 687 O O . ASP A 1 89 ? -14.773 -11.201 2.326 1.00 94.00 89 ASP A O 1
ATOM 691 N N . PRO A 1 90 ? -13.019 -11.418 3.716 1.00 90.88 90 PRO A N 1
ATOM 692 C CA . PRO A 1 90 ? -12.540 -12.647 3.090 1.00 90.88 90 PRO A CA 1
ATOM 693 C C . PRO A 1 90 ? -13.552 -13.800 3.167 1.00 90.88 90 PRO A C 1
ATOM 695 O O . PRO A 1 90 ? -13.538 -14.665 2.293 1.00 90.88 90 PRO A O 1
ATOM 698 N N . ALA A 1 91 ? -14.446 -13.815 4.161 1.00 93.38 91 ALA A N 1
ATOM 699 C CA . ALA A 1 91 ? -15.456 -14.858 4.317 1.00 93.38 91 ALA A CA 1
ATOM 700 C C . ALA A 1 91 ? -16.656 -14.662 3.379 1.00 93.38 91 ALA A C 1
ATOM 702 O O . ALA A 1 91 ? -17.199 -15.637 2.866 1.00 93.38 91 ALA A O 1
ATOM 703 N N . THR A 1 92 ? -17.081 -13.415 3.150 1.00 94.69 92 THR A N 1
ATOM 704 C CA . THR A 1 92 ? -18.293 -13.123 2.358 1.00 94.69 92 THR A CA 1
ATOM 705 C C . THR A 1 92 ? -18.008 -12.566 0.965 1.00 94.69 92 THR A C 1
ATOM 707 O O . THR A 1 92 ? -18.927 -12.470 0.155 1.00 94.69 92 THR A O 1
ATOM 710 N N . GLN A 1 93 ? -16.761 -12.169 0.690 1.00 93.56 93 GLN A N 1
ATOM 711 C CA . GLN A 1 93 ? -16.309 -11.461 -0.516 1.00 93.56 93 GLN A CA 1
ATOM 712 C C . GLN A 1 93 ? -17.033 -10.127 -0.780 1.00 93.56 93 GLN A C 1
ATOM 714 O O . GLN A 1 93 ? -16.831 -9.483 -1.815 1.00 93.56 93 GLN A O 1
ATOM 719 N N . LYS A 1 94 ? -17.855 -9.661 0.166 1.00 95.25 94 LYS A N 1
ATOM 720 C CA . LYS A 1 94 ? -18.543 -8.373 0.091 1.00 95.25 94 LYS A CA 1
ATOM 721 C C . LYS A 1 94 ? -17.628 -7.262 0.575 1.00 95.25 94 LYS A C 1
ATOM 723 O O . LYS A 1 94 ? -16.845 -7.450 1.503 1.00 95.25 94 LYS A O 1
ATOM 728 N N . VAL A 1 95 ? -17.761 -6.100 -0.051 1.00 96.44 95 VAL A N 1
ATOM 729 C CA . VAL A 1 95 ? -17.100 -4.874 0.399 1.00 96.44 95 VAL A CA 1
ATOM 730 C C . VAL A 1 95 ? -17.626 -4.497 1.787 1.00 96.44 95 VAL A C 1
ATOM 732 O O . VAL A 1 95 ? -18.828 -4.607 2.047 1.00 96.44 95 VAL A O 1
ATOM 735 N N . TYR A 1 96 ? -16.739 -4.072 2.686 1.00 96.19 96 TYR A N 1
ATOM 736 C CA . TYR A 1 96 ? -17.143 -3.562 3.995 1.00 96.19 96 TYR A CA 1
ATOM 737 C C . TYR A 1 96 ? -17.967 -2.283 3.832 1.00 96.19 96 TYR A C 1
ATOM 739 O O . TYR A 1 96 ? -17.567 -1.369 3.119 1.00 96.19 96 TYR A O 1
ATOM 747 N N . ALA A 1 97 ? -19.092 -2.179 4.542 1.00 94.25 97 ALA A N 1
ATOM 748 C CA . ALA A 1 97 ? -19.925 -0.976 4.492 1.00 94.25 97 ALA A CA 1
ATOM 749 C C . ALA A 1 97 ? -19.197 0.268 5.039 1.00 94.25 97 ALA A C 1
ATOM 751 O O . ALA A 1 97 ? -19.378 1.366 4.523 1.00 94.25 97 ALA A O 1
ATOM 752 N N . GLN A 1 98 ? -18.387 0.091 6.089 1.00 92.69 98 GLN A N 1
ATOM 753 C CA . GLN A 1 98 ? -17.614 1.155 6.738 1.00 92.69 98 GLN A CA 1
ATOM 754 C C . GLN A 1 98 ? -16.240 0.614 7.173 1.00 92.69 98 GLN A C 1
ATOM 756 O O . GLN A 1 98 ? -16.060 0.230 8.328 1.00 92.69 98 GLN A O 1
ATOM 761 N N . PRO A 1 99 ? -15.272 0.504 6.245 1.00 95.31 99 PRO A N 1
ATOM 762 C CA . PRO A 1 99 ? -13.926 0.028 6.560 1.00 95.31 99 PRO A CA 1
ATOM 763 C C . PRO A 1 99 ? -13.103 1.079 7.307 1.00 95.31 99 PRO A C 1
ATOM 765 O O . PRO A 1 99 ? -12.162 0.715 8.009 1.00 95.31 99 PRO A O 1
ATOM 768 N N . THR A 1 100 ? -13.457 2.359 7.180 1.00 95.50 100 THR A N 1
ATOM 769 C CA . THR A 1 100 ? -12.834 3.483 7.880 1.00 95.50 100 THR A CA 1
ATOM 770 C C . THR A 1 100 ? -13.850 4.235 8.730 1.00 95.50 100 THR A C 1
ATOM 772 O O . THR A 1 100 ? -15.047 4.240 8.443 1.00 95.50 100 THR A O 1
ATOM 775 N N . ILE A 1 101 ? -13.358 4.884 9.783 1.00 94.56 101 ILE A N 1
ATOM 776 C CA . ILE A 1 101 ? -14.129 5.777 10.649 1.00 94.56 101 ILE A CA 1
ATOM 777 C C . ILE A 1 101 ? -13.358 7.077 10.869 1.00 94.56 101 ILE A C 1
ATOM 779 O O . ILE A 1 101 ? -12.128 7.091 10.839 1.00 94.56 101 ILE A O 1
ATOM 783 N N . THR A 1 102 ? -14.083 8.154 11.151 1.00 94.19 102 THR A N 1
ATOM 784 C CA . THR A 1 102 ? -13.503 9.405 11.647 1.00 94.19 102 THR A CA 1
ATOM 785 C C . THR A 1 102 ? -13.754 9.494 13.145 1.00 94.19 102 THR A C 1
ATOM 787 O O . THR A 1 102 ? -14.873 9.257 13.600 1.00 94.19 102 THR A O 1
ATOM 790 N N . ALA A 1 103 ? -12.724 9.825 13.916 1.00 93.25 103 ALA A N 1
ATOM 791 C CA . ALA A 1 103 ? -12.811 9.969 15.364 1.00 93.25 103 ALA A CA 1
ATOM 792 C C . ALA A 1 103 ? -12.035 11.201 15.838 1.00 93.25 103 ALA A C 1
ATOM 794 O O . ALA A 1 103 ? -11.153 11.694 15.140 1.00 93.25 103 ALA A O 1
ATOM 795 N N . THR A 1 104 ? -12.345 11.677 17.044 1.00 94.50 104 THR A N 1
ATOM 796 C CA . THR A 1 104 ? -11.539 12.702 17.711 1.00 94.50 104 THR A CA 1
ATOM 797 C C . THR A 1 104 ? -10.570 12.025 18.667 1.00 94.50 104 THR A C 1
ATOM 799 O O . THR A 1 104 ? -10.994 11.443 19.660 1.00 94.50 104 THR A O 1
ATOM 802 N N . GLU A 1 105 ? -9.275 12.138 18.394 1.00 93.12 105 GLU A N 1
ATOM 803 C CA . GLU A 1 105 ? -8.204 11.618 19.241 1.00 93.12 105 GLU A CA 1
ATOM 804 C C . GLU A 1 105 ? -7.278 12.759 19.643 1.00 93.12 105 GLU A C 1
ATOM 806 O O . GLU A 1 105 ? -6.832 13.538 18.801 1.00 93.12 105 GLU A O 1
ATOM 811 N N . ARG A 1 106 ? -6.996 12.894 20.945 1.00 93.62 106 ARG A N 1
ATOM 812 C CA . ARG A 1 106 ? -6.080 13.927 21.478 1.00 93.62 106 ARG A CA 1
ATOM 813 C C . ARG A 1 106 ? -6.402 15.349 20.969 1.00 93.62 106 ARG A C 1
ATOM 815 O O . ARG A 1 106 ? -5.505 16.148 20.716 1.00 93.62 106 ARG A O 1
ATOM 822 N N . GLY A 1 107 ? -7.692 15.657 20.796 1.00 94.69 107 GLY A N 1
ATOM 823 C CA . GLY A 1 107 ? -8.176 16.959 20.320 1.00 94.69 107 GLY A CA 1
ATOM 824 C C . GLY A 1 107 ? -8.086 17.187 18.805 1.00 94.69 107 GLY A C 1
ATOM 825 O O . GLY A 1 107 ? -8.329 18.305 18.359 1.00 94.69 107 GLY A O 1
ATOM 826 N N . LYS A 1 108 ? -7.756 16.165 18.005 1.00 94.25 108 LYS A N 1
ATOM 827 C CA . LYS A 1 108 ? -7.674 16.246 16.540 1.00 94.25 108 LYS A CA 1
ATOM 828 C C . LYS A 1 108 ? -8.633 15.261 15.879 1.00 94.25 108 LYS A C 1
ATOM 830 O O . LYS A 1 108 ? -8.861 14.172 16.398 1.00 94.25 108 LYS A O 1
ATOM 835 N N . SER A 1 109 ? -9.181 15.651 14.731 1.00 94.31 109 SER A N 1
ATOM 836 C CA . SER A 1 109 ? -9.930 14.738 13.864 1.00 94.31 109 SER A CA 1
ATOM 837 C C . SER A 1 109 ? -8.947 13.801 13.167 1.00 94.31 109 SER A C 1
ATOM 839 O O . SER A 1 109 ? -8.025 14.282 12.509 1.00 94.31 109 SER A O 1
ATOM 841 N N . VAL A 1 110 ? -9.136 12.493 13.321 1.00 93.62 110 VAL A N 1
ATOM 842 C CA . VAL A 1 110 ? -8.276 11.456 12.743 1.00 93.62 110 VAL A CA 1
ATOM 843 C C . VAL A 1 110 ? -9.105 10.439 11.967 1.00 93.62 110 VAL A C 1
ATOM 845 O O . VAL A 1 110 ? -10.223 10.092 12.364 1.00 93.62 110 VAL A O 1
ATOM 848 N N . MET A 1 111 ? -8.550 9.945 10.861 1.00 93.88 111 MET A N 1
ATOM 849 C CA . MET A 1 111 ? -9.102 8.801 10.141 1.00 93.88 111 MET A CA 1
ATOM 850 C C . MET A 1 111 ? -8.522 7.518 10.729 1.00 93.88 111 MET A C 1
ATOM 852 O O . MET A 1 111 ? -7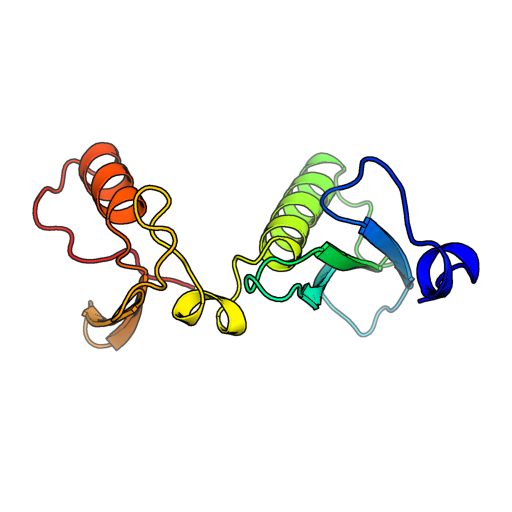.324 7.418 10.986 1.00 93.88 111 MET A O 1
ATOM 856 N N . LYS A 1 112 ? -9.375 6.516 10.923 1.00 95.44 112 LYS A N 1
ATOM 857 C CA . LYS A 1 112 ? -8.959 5.193 11.373 1.00 95.44 112 LYS A CA 1
ATOM 858 C C . LYS A 1 112 ? -9.463 4.116 10.433 1.00 95.44 112 LYS A C 1
ATOM 860 O O . LYS A 1 112 ? -10.593 4.195 9.957 1.00 95.44 112 LYS A O 1
ATOM 865 N N . LEU A 1 113 ? -8.669 3.072 10.239 1.00 95.94 113 LEU A N 1
ATOM 866 C CA . LEU A 1 113 ? -9.103 1.831 9.607 1.00 95.94 113 LEU A CA 1
ATOM 867 C C . LEU A 1 113 ? -9.677 0.898 10.688 1.00 95.94 113 LEU A C 1
ATOM 869 O O . LEU A 1 113 ? -9.091 0.730 11.759 1.00 95.94 113 LEU A O 1
ATOM 873 N N . ALA A 1 114 ? -10.846 0.313 10.436 1.00 95.88 114 ALA A N 1
ATOM 874 C CA . ALA A 1 114 ? -11.661 -0.382 11.436 1.00 95.88 114 ALA A CA 1
ATOM 875 C C . ALA A 1 114 ? -12.200 -1.738 10.941 1.00 95.88 114 ALA A C 1
ATOM 877 O O . ALA A 1 114 ? -13.261 -2.196 11.365 1.00 95.88 114 ALA A O 1
ATOM 878 N N . THR A 1 115 ? -11.475 -2.416 10.046 1.00 96.06 115 THR A N 1
ATOM 879 C CA . THR A 1 115 ? -11.881 -3.752 9.584 1.00 96.06 115 THR A CA 1
ATOM 880 C C . THR A 1 115 ? -11.781 -4.794 10.713 1.00 96.06 115 THR A C 1
ATOM 882 O O . THR A 1 115 ? -10.909 -4.678 11.584 1.00 96.06 115 THR A O 1
ATOM 885 N N . PRO A 1 116 ? -12.621 -5.851 10.722 1.00 95.75 116 PRO A N 1
ATOM 886 C CA . PRO A 1 116 ? -12.676 -6.807 11.834 1.00 95.75 116 PRO A CA 1
ATOM 887 C C . PRO A 1 116 ? -11.333 -7.469 12.165 1.00 95.75 116 PRO A C 1
ATOM 889 O O . PRO A 1 116 ? -10.956 -7.561 13.334 1.00 95.75 116 PRO A O 1
ATOM 892 N N . LYS A 1 117 ? -10.578 -7.898 11.142 1.00 95.19 117 LYS A N 1
ATOM 893 C CA . LYS A 1 117 ? -9.272 -8.542 11.341 1.00 95.19 117 LYS A CA 1
ATOM 894 C C . LYS A 1 117 ? -8.240 -7.566 11.900 1.00 95.19 117 LYS A C 1
ATOM 896 O O . LYS A 1 117 ? -7.501 -7.937 12.806 1.00 95.19 117 LYS A O 1
ATOM 901 N N . LEU A 1 118 ? -8.215 -6.333 11.393 1.00 95.31 118 LEU A N 1
ATOM 902 C CA . LEU A 1 118 ? -7.312 -5.295 11.877 1.00 95.31 118 LEU A CA 1
ATOM 903 C C . LEU A 1 118 ? -7.592 -4.961 13.343 1.00 95.31 118 LEU A C 1
ATOM 905 O O . LEU A 1 118 ? -6.667 -4.949 14.148 1.00 95.31 118 LEU A O 1
ATOM 909 N N . LEU A 1 119 ? -8.863 -4.763 13.702 1.00 96.19 119 LEU A N 1
ATOM 910 C CA . LEU A 1 119 ? -9.270 -4.509 15.084 1.00 96.19 119 LEU A CA 1
ATOM 911 C C . LEU A 1 119 ? -8.878 -5.653 16.015 1.00 96.19 119 LEU A C 1
ATOM 913 O O . LEU A 1 119 ? -8.351 -5.399 17.095 1.00 96.19 119 LEU A O 1
ATOM 917 N N . ALA A 1 120 ? -9.106 -6.904 15.609 1.00 96.56 120 ALA A N 1
ATOM 918 C CA . ALA A 1 120 ? -8.705 -8.064 16.397 1.00 96.56 120 ALA A CA 1
ATOM 919 C C . ALA A 1 120 ? -7.185 -8.088 16.636 1.00 96.56 120 ALA A C 1
ATOM 921 O O . ALA A 1 120 ? -6.746 -8.243 17.776 1.00 96.56 120 ALA A O 1
ATOM 922 N N . THR A 1 121 ? -6.388 -7.868 15.583 1.00 97.00 121 THR A N 1
ATOM 923 C CA . THR A 1 121 ? -4.922 -7.801 15.677 1.00 97.00 121 THR A CA 1
ATOM 924 C C . THR A 1 121 ? -4.463 -6.646 16.569 1.00 97.00 121 THR A C 1
ATOM 926 O O . THR A 1 121 ? -3.625 -6.849 17.443 1.00 97.00 121 THR A O 1
ATOM 929 N N . ALA A 1 122 ? -5.032 -5.451 16.401 1.00 96.75 122 ALA A N 1
ATOM 930 C CA . ALA A 1 122 ? -4.667 -4.266 17.171 1.00 96.75 122 ALA A CA 1
ATOM 931 C C . ALA A 1 122 ? -4.991 -4.430 18.661 1.00 96.75 122 ALA A C 1
ATOM 933 O O . ALA A 1 122 ? -4.141 -4.196 19.515 1.00 96.75 122 ALA A O 1
ATOM 934 N N . ARG A 1 123 ? -6.204 -4.891 18.986 1.00 97.94 123 ARG A N 1
ATOM 935 C CA . ARG A 1 123 ? -6.634 -5.141 20.372 1.00 97.94 123 ARG A CA 1
ATOM 936 C C . ARG A 1 123 ? -5.720 -6.135 21.075 1.00 97.94 123 ARG A C 1
ATOM 938 O O . ARG A 1 123 ? -5.383 -5.915 22.234 1.00 97.94 123 ARG A O 1
ATOM 945 N N . TYR A 1 124 ? -5.314 -7.192 20.370 1.00 98.00 124 TYR A N 1
ATOM 946 C CA . TYR A 1 124 ? -4.358 -8.168 20.882 1.00 98.00 124 TYR A CA 1
ATOM 947 C C . TYR A 1 124 ? -2.975 -7.546 21.102 1.00 98.00 124 TYR A C 1
ATOM 949 O O . TYR A 1 124 ? -2.428 -7.653 22.194 1.00 98.00 124 TYR A O 1
ATOM 957 N N . HIS A 1 125 ? -2.435 -6.856 20.094 1.00 97.44 125 HIS A N 1
ATOM 958 C CA . HIS A 1 125 ? -1.094 -6.273 20.146 1.00 97.44 125 HIS A CA 1
ATOM 959 C C . HIS A 1 125 ? -0.941 -5.223 21.256 1.00 97.44 125 HIS A C 1
ATOM 961 O O . HIS A 1 125 ? 0.038 -5.250 21.995 1.00 97.44 125 HIS A O 1
ATOM 967 N N . TYR A 1 126 ? -1.919 -4.325 21.402 1.00 97.25 126 TYR A N 1
ATOM 968 C CA . TYR A 1 126 ? -1.876 -3.241 22.389 1.00 97.25 126 TYR A CA 1
ATOM 969 C C . TYR A 1 126 ? -2.496 -3.608 23.745 1.00 97.25 126 TYR A C 1
ATOM 971 O O . TYR A 1 126 ? -2.518 -2.770 24.643 1.00 97.25 126 TYR A O 1
ATOM 979 N N . GLY A 1 127 ? -3.059 -4.812 23.901 1.00 97.69 127 GLY A N 1
ATOM 980 C CA . GLY A 1 127 ? -3.759 -5.208 25.129 1.00 97.69 127 GLY A CA 1
ATOM 981 C C . GLY A 1 127 ? -4.952 -4.307 25.474 1.00 97.69 127 GLY A C 1
ATOM 982 O O . GLY A 1 127 ? -5.267 -4.121 26.646 1.00 97.69 127 GLY A O 1
ATOM 983 N N . CYS A 1 128 ? -5.607 -3.721 24.466 1.00 97.06 128 CYS A N 1
ATOM 984 C CA . CYS A 1 128 ? -6.660 -2.721 24.644 1.00 97.06 128 CYS A CA 1
ATOM 985 C C . CYS A 1 128 ? -7.959 -3.167 23.950 1.00 97.06 128 CYS A C 1
ATOM 987 O O . CYS A 1 128 ? -8.172 -2.844 22.778 1.00 97.06 128 CYS A O 1
ATOM 989 N N . PRO A 1 129 ? -8.850 -3.911 24.641 1.00 96.50 129 PRO A N 1
ATOM 990 C CA . PRO A 1 129 ? -10.073 -4.463 24.046 1.00 96.50 129 PRO A CA 1
ATOM 991 C C . PRO A 1 129 ? -11.055 -3.412 23.514 1.00 96.50 129 PRO A C 1
ATOM 993 O O . PRO A 1 129 ? -11.856 -3.715 22.630 1.00 96.50 129 PRO A O 1
ATOM 996 N N . SER A 1 130 ? -10.994 -2.183 24.032 1.00 95.62 130 SER A N 1
ATOM 997 C CA . SER A 1 130 ? -11.871 -1.073 23.647 1.00 95.62 130 SER A CA 1
ATOM 998 C C . SER A 1 130 ? -11.424 -0.327 22.385 1.00 95.62 130 SER A C 1
ATOM 1000 O O . SER A 1 130 ? -12.156 0.552 21.931 1.00 95.62 130 SER A O 1
ATOM 1002 N N . LEU A 1 131 ? -10.273 -0.668 21.779 1.00 95.69 131 LEU A N 1
ATOM 1003 C CA . LEU A 1 131 ? -9.835 -0.058 20.517 1.00 95.69 131 LEU A CA 1
ATOM 1004 C C . LEU A 1 131 ? -10.926 -0.177 19.443 1.00 95.69 131 LEU A C 1
ATOM 1006 O O . LEU A 1 131 ? -11.427 -1.270 19.168 1.00 95.69 131 LEU A O 1
ATOM 1010 N N . ASN A 1 132 ? -11.283 0.950 18.828 1.00 94.06 132 ASN A N 1
ATOM 1011 C CA . ASN A 1 132 ? -12.356 1.064 17.833 1.00 94.06 132 ASN A CA 1
ATOM 1012 C C . ASN A 1 132 ? -11.854 1.266 16.393 1.00 94.06 132 ASN A C 1
ATOM 1014 O O . ASN A 1 132 ? -12.652 1.261 15.463 1.00 94.06 132 ASN A O 1
ATOM 1018 N N . GLY A 1 133 ? -10.544 1.413 16.208 1.00 95.12 133 GLY A N 1
ATOM 1019 C CA . GLY A 1 133 ? -9.876 1.580 14.921 1.00 95.12 133 GLY A CA 1
ATOM 1020 C C . GLY A 1 133 ? -8.378 1.760 15.133 1.00 95.12 133 GLY A C 1
ATOM 1021 O O . GLY A 1 133 ? -7.945 2.054 16.250 1.00 95.12 133 GLY A O 1
ATOM 1022 N N . LEU A 1 134 ? -7.605 1.610 14.064 1.00 94.62 134 LEU A N 1
ATOM 1023 C CA . LEU A 1 134 ? -6.211 2.032 14.025 1.00 94.62 134 LEU A CA 1
ATOM 1024 C C . LEU A 1 134 ? -6.088 3.320 13.233 1.00 94.62 134 LEU A C 1
ATOM 1026 O O . LEU A 1 134 ? -6.525 3.382 12.087 1.00 94.62 134 LEU A O 1
ATOM 1030 N N . GLU A 1 135 ? -5.535 4.334 13.889 1.00 91.19 135 GLU A N 1
ATOM 1031 C CA . GLU A 1 135 ? -5.195 5.614 13.276 1.00 91.19 135 GLU A CA 1
ATOM 1032 C C . GLU A 1 135 ? -4.234 5.377 12.112 1.00 91.19 135 GLU A C 1
ATOM 1034 O O . GLU A 1 135 ? -3.285 4.601 12.228 1.00 91.19 135 GLU A O 1
ATOM 1039 N N . LEU A 1 136 ? -4.563 5.981 10.978 1.00 83.44 136 LEU A N 1
ATOM 1040 C CA . LEU A 1 136 ? -3.713 6.018 9.800 1.00 83.44 136 LEU A CA 1
ATOM 1041 C C . LEU A 1 136 ? -2.865 7.295 9.866 1.00 83.44 136 LEU A C 1
ATOM 1043 O O . LEU A 1 136 ? -3.2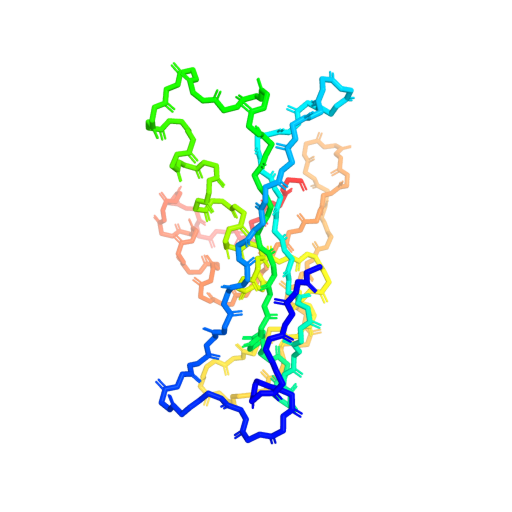89 8.258 10.505 1.00 83.44 136 LEU A O 1
ATOM 1047 N N . GLU A 1 137 ? -1.692 7.275 9.233 1.00 60.22 137 GLU A N 1
ATOM 1048 C CA . GLU A 1 137 ? -0.828 8.458 9.062 1.00 60.22 137 GLU A CA 1
ATOM 1049 C C . GLU A 1 137 ? -1.587 9.644 8.437 1.00 60.22 137 GLU A C 1
ATOM 1051 O O . GLU A 1 137 ? -2.377 9.411 7.486 1.00 60.22 137 GLU A O 1
#

pLDDT: mean 95.07, std 3.81, range [60.22, 98.31]

Organism: NCBI:txid77922

Radius of gyration: 18.07 Å; chains: 1; bounding box: 43×36×51 Å

InterPro domains:
  IPR001577 Peptidase M8, leishmanolysin [PF01457] (2-137)
  IPR001577 Peptidase M8, leishmanolysin [PTHR10942] (1-137)

Foldseek 3Di:
DDDDPCCVPVNDPPAQAAEAEEEDADPVDQDQKAKAQPDADPLRFRRYIYIYGHPNNPDPDPVVSVVSVVVRVVRNRQPDPVRQQSDADPVPSDGDPDQWDWDQDPNDIFIFGADPVQLVVVCVVVVNNPDRGHTDD

Secondary structure (DSSP, 8-state):
----HHHHHT--TT-S-EEEEEEE--TT---SEEEEEEEE-TTS-EEEEEEEEETTT--S-HHHHHHHHHHHHHHHTT-STTTGGG-B-TTT-PBPS-SEEEEEETTEEEEEE--HHHHHHHHHHHT-TT---EEP-